Protein AF-A0A1B2HDU0-F1 (afdb_monomer_lite)

Foldseek 3Di:
DDDADWDKDKDDLVRLCVCLVLVLVQQCVVDVDPPSNVPNCPSVCSSVDPAKMWMWIADPPGTPDIDIDGDDPCPPPPCPVVVVVVVPPDPPPPDD

Secondary structure (DSSP, 8-state):
------EEEEEEHHHHHHTHHHHHHHHHHH--STTGGG-TTHHHHGGGSTT-EEEEEE-SS-EEEEEEE---SS-PPTTHHHHHHHHTSPPP----

Radius of gyration: 18.79 Å; chains: 1; bounding box: 38×41×49 Å

Sequence (96 aa):
MRMHEYDLAAVDALQLASLVTPLESFDRRCFVDPPWHEQEDRFAACPAVPGVYGTVAWNRDAVGSVGFGWLDADEVPEGAFSAHVSARSIPPNTSC

pLDDT: mean 71.16, std 14.08, range [42.53, 91.12]

Structure (mmCIF, N/CA/C/O backbone):
data_AF-A0A1B2HDU0-F1
#
_entry.id   AF-A0A1B2HDU0-F1
#
loop_
_atom_site.group_PDB
_atom_site.id
_atom_site.type_symbol
_atom_site.label_atom_id
_atom_site.label_alt_id
_atom_site.label_comp_id
_atom_site.label_asym_id
_atom_site.label_entity_id
_atom_site.label_seq_id
_atom_site.pdbx_PDB_ins_code
_atom_site.Cartn_x
_atom_site.Cartn_y
_atom_site.Cartn_z
_atom_site.occupancy
_atom_site.B_iso_or_equiv
_atom_site.auth_seq_id
_atom_site.auth_comp_id
_atom_site.auth_asym_id
_atom_site.auth_atom_id
_atom_site.pdbx_PDB_model_num
ATOM 1 N N . MET A 1 1 ? -16.768 -24.109 1.019 1.00 44.28 1 MET A N 1
ATOM 2 C CA . MET A 1 1 ? -15.836 -22.964 0.971 1.00 44.28 1 MET A CA 1
ATOM 3 C C . MET A 1 1 ? -16.691 -21.706 0.915 1.00 44.28 1 MET A C 1
ATOM 5 O O . MET A 1 1 ? -17.429 -21.564 -0.049 1.00 44.28 1 MET A O 1
ATOM 9 N N . ARG A 1 2 ? -16.748 -20.889 1.978 1.00 53.22 2 ARG A N 1
ATOM 10 C CA . ARG A 1 2 ? -17.481 -19.612 1.916 1.00 53.22 2 ARG A CA 1
ATOM 11 C C . ARG A 1 2 ? -16.563 -18.603 1.240 1.00 53.22 2 ARG A C 1
ATOM 13 O O . ARG A 1 2 ? -15.441 -18.418 1.698 1.00 53.22 2 ARG A O 1
ATOM 20 N N . MET A 1 3 ? -17.020 -18.007 0.146 1.00 55.66 3 MET A N 1
ATOM 21 C CA . MET A 1 3 ? -16.384 -16.816 -0.402 1.00 55.66 3 MET A CA 1
ATOM 22 C C . MET A 1 3 ? -16.591 -15.709 0.631 1.00 55.66 3 MET A C 1
ATOM 24 O O . MET A 1 3 ? -17.730 -15.362 0.935 1.00 55.66 3 MET A O 1
ATOM 28 N N . HIS A 1 4 ? -15.508 -15.241 1.243 1.00 67.00 4 HIS A N 1
ATOM 29 C CA . HIS A 1 4 ? -15.566 -14.011 2.017 1.00 67.00 4 HIS A CA 1
ATOM 30 C C . HIS A 1 4 ? -15.794 -12.875 1.022 1.00 67.00 4 HIS A C 1
ATOM 32 O O . HIS A 1 4 ? -15.088 -12.789 0.019 1.00 67.00 4 HIS A O 1
ATOM 38 N N . GLU A 1 5 ? -16.819 -12.067 1.261 1.00 84.12 5 GLU A N 1
ATOM 39 C CA . GLU A 1 5 ? -17.076 -10.869 0.470 1.00 84.12 5 GLU A CA 1
ATOM 40 C C . GLU A 1 5 ? -15.972 -9.857 0.787 1.00 84.12 5 GLU A C 1
ATOM 42 O O . GLU A 1 5 ? -15.687 -9.597 1.960 1.00 84.12 5 GLU A O 1
ATOM 47 N N . TYR A 1 6 ? -15.294 -9.377 -0.254 1.00 84.50 6 TYR A N 1
ATOM 48 C CA . TYR A 1 6 ? -14.262 -8.355 -0.152 1.00 84.50 6 TYR A CA 1
ATOM 49 C C . TYR A 1 6 ? -14.786 -7.078 -0.797 1.00 84.50 6 TYR A C 1
ATOM 51 O O . TYR A 1 6 ? -15.231 -7.105 -1.945 1.00 84.50 6 TYR A O 1
ATOM 59 N N . ASP A 1 7 ? -14.686 -5.972 -0.072 1.00 89.06 7 ASP A N 1
ATOM 60 C CA . ASP A 1 7 ? -14.901 -4.639 -0.609 1.00 89.06 7 ASP A CA 1
ATOM 61 C C . ASP A 1 7 ? -13.626 -4.187 -1.320 1.00 89.06 7 ASP A C 1
ATOM 63 O O . ASP A 1 7 ? -12.522 -4.346 -0.792 1.00 89.06 7 ASP A O 1
ATOM 67 N N . LEU A 1 8 ? -13.782 -3.615 -2.513 1.00 90.88 8 LEU A N 1
ATOM 68 C CA . LEU A 1 8 ? -12.689 -3.028 -3.279 1.00 90.88 8 LEU A CA 1
ATOM 69 C C . LEU A 1 8 ? -12.789 -1.505 -3.204 1.00 90.88 8 LEU A C 1
ATOM 71 O O . LEU A 1 8 ? -13.796 -0.927 -3.617 1.00 90.88 8 LEU A O 1
ATOM 75 N N . ALA A 1 9 ? -11.735 -0.858 -2.718 1.00 90.00 9 ALA A N 1
ATOM 76 C CA . ALA A 1 9 ? -11.659 0.593 -2.632 1.00 90.00 9 ALA A CA 1
ATOM 77 C C . ALA A 1 9 ? -10.400 1.117 -3.322 1.00 90.00 9 ALA A C 1
ATOM 79 O O . ALA A 1 9 ? -9.317 0.544 -3.184 1.00 90.00 9 ALA A O 1
ATOM 80 N N . ALA A 1 10 ? -10.547 2.230 -4.044 1.00 91.06 10 ALA A N 1
ATOM 81 C CA . ALA A 1 10 ? -9.410 3.051 -4.431 1.00 91.06 10 ALA A CA 1
ATOM 82 C C . ALA A 1 10 ? -8.897 3.796 -3.193 1.00 91.06 10 ALA A C 1
ATOM 84 O O . ALA A 1 10 ? -9.697 4.300 -2.402 1.00 91.06 10 ALA A O 1
ATOM 85 N N . VAL A 1 11 ? -7.578 3.847 -3.033 1.00 87.75 11 VAL A N 1
ATOM 86 C CA . VAL A 1 11 ? -6.915 4.509 -1.909 1.00 87.75 11 VAL A CA 1
ATOM 87 C C . VAL A 1 11 ? -5.857 5.482 -2.408 1.00 87.75 11 VAL A C 1
ATOM 89 O O . VAL A 1 11 ? -5.126 5.190 -3.357 1.00 87.75 11 VAL A O 1
ATOM 92 N N . ASP A 1 12 ? -5.780 6.640 -1.763 1.00 87.00 12 ASP A N 1
ATOM 93 C CA . ASP A 1 12 ? -4.675 7.581 -1.930 1.00 87.00 12 ASP A CA 1
ATOM 94 C C . ASP A 1 12 ? -3.506 7.259 -0.979 1.00 87.00 12 ASP A C 1
ATOM 96 O O . ASP A 1 12 ? -3.562 6.332 -0.164 1.00 87.00 12 ASP A O 1
ATOM 100 N N . ALA A 1 13 ? -2.427 8.038 -1.077 1.00 82.62 13 ALA A N 1
ATOM 101 C CA . ALA A 1 13 ? -1.242 7.886 -0.238 1.00 82.62 13 ALA A CA 1
ATOM 102 C C . ALA A 1 13 ? -1.539 7.964 1.275 1.00 82.62 13 ALA A C 1
ATOM 104 O O . ALA A 1 13 ? -0.928 7.236 2.059 1.00 82.62 13 ALA A O 1
ATOM 105 N N . LEU A 1 14 ? -2.483 8.814 1.698 1.00 84.56 14 LEU A N 1
ATOM 106 C CA . LEU A 1 14 ? -2.836 8.991 3.109 1.00 84.56 14 LEU A CA 1
ATOM 107 C C . LEU A 1 14 ? -3.627 7.787 3.628 1.00 84.56 14 LEU A C 1
ATOM 109 O O . LEU A 1 14 ? -3.366 7.278 4.719 1.00 84.56 14 LEU A O 1
ATOM 113 N N . GLN A 1 15 ? -4.577 7.307 2.834 1.00 87.06 15 GLN A N 1
ATOM 114 C CA . GLN A 1 15 ? -5.351 6.116 3.148 1.00 87.06 15 GLN A CA 1
ATOM 115 C C . GLN A 1 15 ? -4.450 4.881 3.176 1.00 87.06 15 GLN A C 1
ATOM 117 O O . GLN A 1 15 ? -4.554 4.083 4.104 1.00 87.06 15 GLN A O 1
ATOM 122 N N . LEU A 1 16 ? -3.503 4.759 2.243 1.00 83.00 16 LEU A N 1
ATOM 123 C CA . LEU A 1 16 ? -2.517 3.679 2.237 1.00 83.00 16 LEU A CA 1
ATOM 124 C C . LEU A 1 16 ? -1.619 3.722 3.488 1.00 83.00 16 LEU A C 1
ATOM 126 O O . LEU A 1 16 ? -1.365 2.679 4.089 1.00 83.00 16 LEU A O 1
ATOM 130 N N . ALA A 1 17 ? -1.228 4.918 3.948 1.00 82.75 17 ALA A N 1
ATOM 131 C CA . ALA A 1 17 ? -0.485 5.108 5.199 1.00 82.75 17 ALA A CA 1
ATOM 132 C C . ALA A 1 17 ? -1.233 4.556 6.420 1.00 82.75 17 ALA A C 1
ATOM 134 O O . ALA A 1 17 ? -0.640 3.932 7.298 1.00 82.75 17 ALA A O 1
ATOM 135 N N . SER A 1 18 ? -2.553 4.756 6.471 1.00 85.25 18 SER A N 1
ATOM 136 C CA . SER A 1 18 ? -3.380 4.246 7.571 1.00 85.25 18 SER A CA 1
ATOM 137 C C . SER A 1 18 ? -3.493 2.714 7.590 1.00 85.25 18 SER A C 1
ATOM 139 O O . SER A 1 18 ? -3.895 2.136 8.598 1.00 85.25 18 SER A O 1
ATOM 141 N N . LEU A 1 19 ? -3.107 2.052 6.493 1.00 84.12 19 LEU A N 1
ATOM 142 C CA . LEU A 1 19 ? -3.205 0.608 6.297 1.00 84.12 19 LEU A CA 1
ATOM 143 C C . LEU A 1 19 ? -1.863 -0.119 6.461 1.00 84.12 19 LEU A C 1
ATOM 145 O O . LEU A 1 19 ? -1.806 -1.322 6.226 1.00 84.12 19 LEU A O 1
ATOM 149 N N . VAL A 1 20 ? -0.794 0.553 6.895 1.00 82.12 20 VAL A N 1
ATOM 150 C CA . VAL A 1 20 ? 0.546 -0.055 7.028 1.00 82.12 20 VAL A CA 1
ATOM 151 C C . VAL A 1 20 ? 0.519 -1.339 7.869 1.00 82.12 20 VAL A C 1
ATOM 153 O O . VAL A 1 20 ? 0.903 -2.397 7.381 1.00 82.12 20 VAL A O 1
ATOM 156 N N . THR A 1 21 ? -0.041 -1.307 9.081 1.00 83.12 21 THR A N 1
ATOM 157 C CA . THR A 1 21 ? -0.119 -2.492 9.959 1.00 83.12 21 THR A CA 1
ATOM 158 C C . THR A 1 21 ? -0.914 -3.670 9.361 1.00 83.12 21 THR A C 1
ATOM 160 O O . THR A 1 21 ? -0.426 -4.809 9.400 1.00 83.12 21 THR A O 1
ATOM 163 N N . PRO A 1 22 ? -2.130 -3.479 8.803 1.00 85.94 22 PRO A N 1
ATOM 164 C CA . PRO A 1 22 ? -2.832 -4.583 8.150 1.00 85.94 22 PRO A CA 1
ATOM 165 C C . PRO A 1 22 ? -2.138 -5.072 6.867 1.00 85.94 22 PRO A C 1
ATOM 167 O O . PRO A 1 22 ? -2.227 -6.264 6.565 1.00 85.94 22 PRO A O 1
ATOM 170 N N . LEU A 1 23 ? -1.416 -4.208 6.146 1.00 81.62 23 LEU A N 1
ATOM 171 C CA . LEU A 1 23 ? -0.629 -4.585 4.966 1.00 81.62 23 LEU A CA 1
ATOM 172 C C . LEU A 1 23 ? 0.607 -5.412 5.324 1.00 81.62 23 LEU A C 1
ATOM 174 O O . LEU A 1 23 ? 0.835 -6.441 4.697 1.00 81.62 23 LEU A O 1
ATOM 178 N N . GLU A 1 24 ? 1.338 -5.056 6.378 1.00 80.06 24 GLU A N 1
ATOM 179 C CA . GLU A 1 24 ? 2.432 -5.875 6.920 1.00 80.06 24 GLU A CA 1
ATOM 180 C C . GLU A 1 24 ? 1.936 -7.261 7.352 1.00 80.06 24 GLU A C 1
ATOM 182 O O . GLU A 1 24 ? 2.564 -8.284 7.081 1.00 80.06 24 GLU A O 1
ATOM 187 N N . SER A 1 25 ? 0.765 -7.313 7.994 1.00 81.25 25 SER A N 1
ATOM 188 C CA . SER A 1 25 ? 0.138 -8.574 8.411 1.00 81.25 25 SER A CA 1
ATOM 189 C C . SER A 1 25 ? -0.303 -9.428 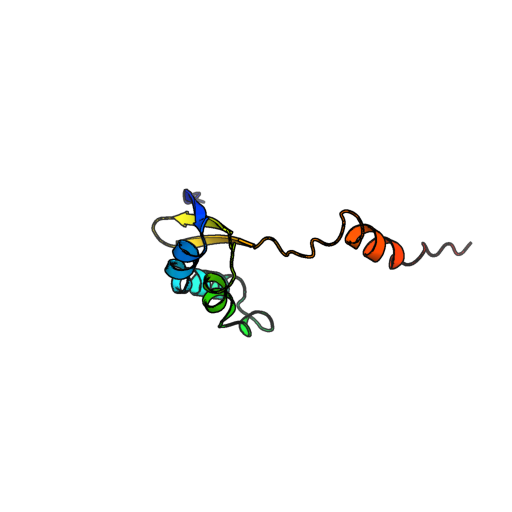7.217 1.00 81.25 25 SER A C 1
ATOM 191 O O . SER A 1 25 ? -0.291 -10.659 7.278 1.00 81.25 25 SER A O 1
ATOM 193 N N . PHE A 1 26 ? -0.725 -8.798 6.120 1.00 82.50 26 PHE A N 1
ATOM 194 C CA . PHE A 1 26 ? -0.994 -9.478 4.857 1.00 82.50 26 PHE A CA 1
ATOM 195 C C . PHE A 1 26 ? 0.295 -9.992 4.205 1.00 82.50 26 PHE A C 1
ATOM 197 O O . PHE A 1 26 ? 0.347 -11.157 3.813 1.00 82.50 26 PHE A O 1
ATOM 204 N N . ASP A 1 27 ? 1.339 -9.171 4.168 1.00 78.31 27 ASP A N 1
ATOM 205 C CA . ASP A 1 27 ? 2.618 -9.496 3.547 1.00 78.31 27 ASP A CA 1
ATOM 206 C C . ASP A 1 27 ? 3.306 -10.691 4.221 1.00 78.31 27 ASP A C 1
ATOM 208 O O . ASP A 1 27 ? 3.623 -11.667 3.543 1.00 78.31 27 ASP A O 1
ATOM 212 N N . ARG A 1 28 ? 3.378 -10.716 5.561 1.00 76.00 28 ARG A N 1
ATOM 213 C CA . ARG A 1 28 ? 3.912 -11.863 6.328 1.00 76.00 28 ARG A CA 1
ATOM 214 C C . ARG A 1 28 ? 3.191 -13.182 6.043 1.00 76.00 28 ARG A C 1
ATOM 216 O O . ARG A 1 28 ? 3.792 -14.246 6.144 1.00 76.00 28 ARG A O 1
ATOM 223 N N . ARG A 1 29 ? 1.894 -13.140 5.711 1.00 76.44 29 ARG A N 1
ATOM 224 C CA . ARG A 1 29 ? 1.123 -14.343 5.340 1.00 76.44 29 ARG A CA 1
ATOM 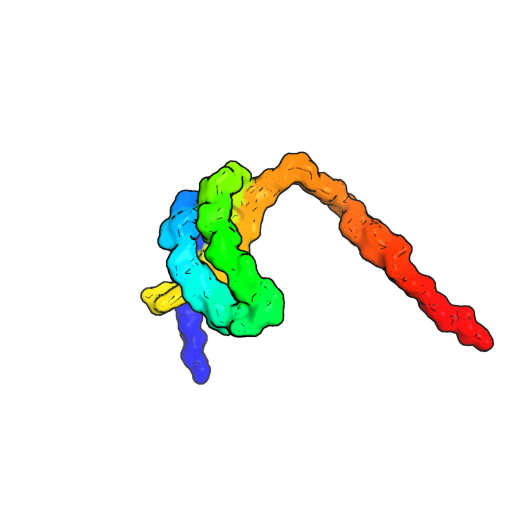225 C C . ARG A 1 29 ? 1.427 -14.811 3.919 1.00 76.44 29 ARG A C 1
ATOM 227 O O . ARG A 1 29 ? 1.326 -16.004 3.653 1.00 76.44 29 ARG A O 1
ATOM 234 N N . CYS A 1 30 ? 1.755 -13.887 3.019 1.00 74.25 30 CYS A N 1
ATOM 235 C CA . CYS A 1 30 ? 2.037 -14.188 1.616 1.00 74.25 30 CYS A CA 1
ATOM 236 C C . CYS A 1 30 ? 3.499 -14.585 1.385 1.00 74.25 30 CYS A C 1
ATOM 238 O O . CYS A 1 30 ? 3.785 -15.376 0.490 1.00 74.25 30 CYS A O 1
ATOM 240 N N . PHE A 1 31 ? 4.411 -14.059 2.200 1.00 70.88 31 PHE A N 1
ATOM 241 C CA . PHE A 1 31 ? 5.849 -14.127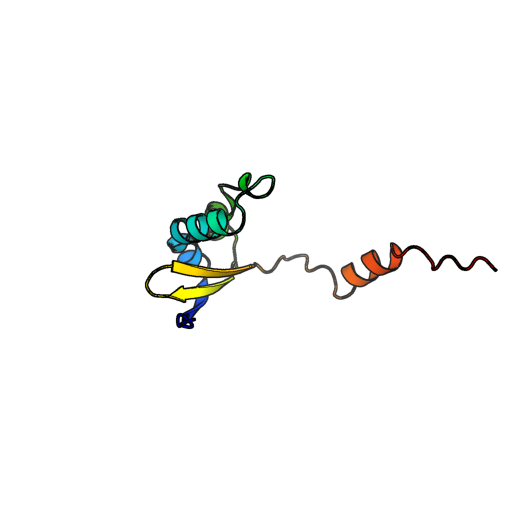 1.984 1.00 70.88 31 PHE A CA 1
ATOM 242 C C . PHE A 1 31 ? 6.565 -14.603 3.250 1.00 70.88 31 PHE A C 1
ATOM 244 O O . PHE A 1 31 ? 7.254 -13.839 3.913 1.00 70.88 31 PHE A O 1
ATOM 251 N N . VAL A 1 32 ? 6.363 -15.877 3.597 1.00 63.09 32 VAL A N 1
ATOM 252 C CA . VAL A 1 32 ? 6.824 -16.481 4.863 1.00 63.09 32 VAL A CA 1
ATOM 253 C C . VAL A 1 32 ? 8.349 -16.688 4.914 1.00 63.09 32 VAL A C 1
ATOM 255 O O . VAL A 1 32 ? 8.916 -16.662 6.002 1.00 63.09 32 VAL A O 1
ATOM 258 N N . ASP A 1 33 ? 9.022 -16.828 3.763 1.00 59.88 33 ASP A N 1
ATOM 259 C CA . ASP A 1 33 ? 10.461 -17.124 3.680 1.00 59.88 33 ASP A CA 1
ATOM 260 C C . ASP A 1 33 ? 11.265 -16.036 2.924 1.00 59.88 33 ASP A C 1
ATOM 262 O O . ASP A 1 33 ? 10.746 -15.415 1.985 1.00 59.88 33 ASP A O 1
ATOM 266 N N . PRO A 1 34 ? 12.549 -15.807 3.280 1.00 54.94 34 PRO A N 1
ATOM 267 C CA . PRO A 1 34 ? 13.450 -14.900 2.562 1.00 54.94 34 PRO A CA 1
ATOM 268 C C . PRO A 1 34 ? 13.572 -15.241 1.065 1.00 54.94 34 PRO A C 1
ATOM 270 O O . PRO A 1 34 ? 13.449 -16.410 0.687 1.00 54.94 34 PRO A O 1
ATOM 273 N N . PRO A 1 35 ? 13.857 -14.255 0.191 1.00 54.56 35 PRO A N 1
ATOM 274 C CA . PRO A 1 35 ? 14.341 -12.895 0.486 1.00 54.56 35 PRO A CA 1
ATOM 275 C C . PRO A 1 35 ? 13.230 -11.846 0.676 1.00 54.56 35 PRO A C 1
ATOM 277 O O . PRO A 1 35 ? 13.500 -10.672 0.907 1.00 54.56 35 PRO A O 1
ATOM 280 N N . TRP A 1 36 ? 11.965 -12.249 0.573 1.00 56.62 36 TRP A N 1
ATOM 281 C CA . TRP A 1 36 ? 10.815 -11.336 0.537 1.00 56.62 36 TRP A CA 1
ATOM 282 C C . TRP A 1 36 ? 10.528 -10.643 1.881 1.00 56.62 36 TRP A C 1
ATOM 284 O O . TRP A 1 36 ? 9.891 -9.593 1.918 1.00 56.62 36 TRP A O 1
ATOM 294 N N . HIS A 1 37 ? 11.045 -11.211 2.972 1.00 52.78 37 HIS A N 1
ATOM 295 C CA . HIS A 1 37 ? 10.873 -10.731 4.343 1.00 52.78 37 HIS A CA 1
ATOM 296 C C . HIS A 1 37 ? 11.793 -9.543 4.708 1.00 52.78 37 HIS A C 1
ATOM 298 O O . HIS A 1 37 ? 11.623 -8.951 5.767 1.00 52.78 37 HIS A O 1
ATOM 304 N N . GLU A 1 38 ? 12.761 -9.181 3.853 1.00 53.50 38 GLU A N 1
ATOM 305 C CA . GLU A 1 38 ? 13.781 -8.155 4.153 1.00 53.50 38 GLU A CA 1
ATOM 306 C C . GLU A 1 38 ? 13.327 -6.710 3.867 1.00 53.50 38 GLU A C 1
ATOM 308 O O . GLU A 1 38 ? 14.062 -5.766 4.147 1.00 53.50 38 GLU A O 1
ATOM 313 N N . GLN A 1 39 ? 12.118 -6.501 3.333 1.00 59.12 39 GLN A N 1
ATOM 314 C CA . GLN A 1 39 ? 11.564 -5.159 3.104 1.00 59.12 39 GLN A CA 1
ATOM 315 C C . GLN A 1 39 ? 10.536 -4.762 4.171 1.00 59.12 39 GLN A C 1
ATOM 317 O O . GLN A 1 39 ? 9.398 -4.416 3.834 1.00 59.12 39 GLN A O 1
ATOM 322 N N . GLU A 1 40 ? 10.933 -4.816 5.446 1.00 55.94 40 GLU A N 1
ATOM 323 C CA . GLU A 1 40 ? 10.078 -4.451 6.591 1.00 55.94 40 GLU A CA 1
ATOM 324 C C . GLU A 1 40 ? 9.509 -3.020 6.480 1.00 55.94 40 GLU A C 1
ATOM 326 O O . GLU A 1 40 ? 8.429 -2.757 6.996 1.00 55.94 40 GLU A O 1
ATOM 331 N N . ASP A 1 41 ? 10.135 -2.141 5.687 1.00 62.91 41 ASP A N 1
ATOM 332 C CA . ASP A 1 41 ? 9.749 -0.729 5.559 1.00 62.91 41 ASP A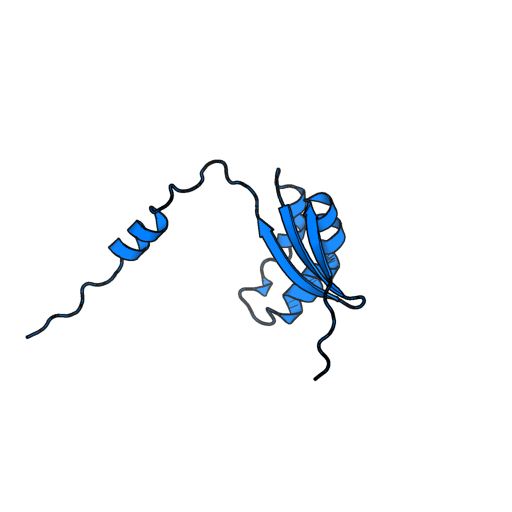 CA 1
ATOM 333 C C . ASP A 1 41 ? 9.026 -0.351 4.250 1.00 62.91 41 ASP A C 1
ATOM 335 O O . ASP A 1 41 ? 8.737 0.829 4.022 1.00 62.91 41 ASP A O 1
ATOM 339 N N . ARG A 1 42 ? 8.700 -1.305 3.359 1.00 66.25 42 ARG A N 1
ATOM 340 C CA . ARG A 1 42 ? 8.163 -0.953 2.022 1.00 66.25 42 ARG A CA 1
ATOM 341 C C . ARG A 1 42 ? 6.869 -0.138 2.089 1.00 66.25 42 ARG A C 1
ATOM 343 O O . ARG A 1 42 ? 6.664 0.776 1.295 1.00 66.25 42 ARG A O 1
ATOM 350 N N . PHE A 1 43 ? 6.002 -0.452 3.052 1.00 68.50 43 PHE A N 1
ATOM 351 C CA . PHE A 1 43 ? 4.718 0.228 3.218 1.00 68.50 43 PHE A CA 1
ATOM 352 C C . PHE A 1 43 ? 4.864 1.548 3.979 1.00 68.50 43 PHE A C 1
ATOM 354 O O . PHE A 1 43 ? 4.128 2.487 3.692 1.00 68.50 43 PHE A O 1
ATOM 361 N N . ALA A 1 44 ? 5.844 1.657 4.882 1.00 67.56 44 ALA A N 1
ATOM 362 C CA . ALA A 1 44 ? 6.138 2.891 5.609 1.00 67.56 44 ALA A CA 1
ATOM 363 C C . ALA A 1 44 ? 6.678 4.001 4.688 1.00 67.56 44 ALA A C 1
ATOM 365 O O . ALA A 1 44 ? 6.441 5.181 4.941 1.00 67.56 44 ALA A O 1
ATOM 366 N N . ALA A 1 45 ? 7.356 3.635 3.594 1.00 67.81 45 ALA A N 1
ATOM 367 C CA . ALA A 1 45 ? 7.868 4.583 2.602 1.00 67.81 45 ALA A CA 1
ATOM 368 C C . ALA A 1 45 ? 6.802 5.088 1.606 1.00 67.81 45 ALA A C 1
ATOM 370 O O . ALA A 1 45 ? 6.954 6.169 1.038 1.00 67.81 45 ALA A O 1
ATOM 371 N N . CYS A 1 46 ? 5.708 4.344 1.401 1.00 67.69 46 CYS A N 1
ATOM 372 C CA . CYS A 1 46 ? 4.683 4.663 0.397 1.00 67.69 46 CYS A CA 1
ATOM 373 C C . CYS A 1 46 ? 4.009 6.043 0.562 1.00 67.69 46 CYS A C 1
ATOM 375 O O . CYS A 1 46 ? 3.821 6.722 -0.446 1.00 67.69 46 CYS A O 1
ATOM 377 N N . PRO A 1 47 ? 3.672 6.517 1.779 1.00 67.38 47 PRO A N 1
ATOM 378 C CA . PRO A 1 47 ? 3.025 7.819 1.970 1.00 67.38 47 PRO A CA 1
ATOM 379 C C . PRO A 1 47 ? 3.915 9.007 1.597 1.00 67.38 47 PRO A C 1
ATOM 381 O O . PRO A 1 47 ? 3.414 10.105 1.364 1.00 67.38 47 PRO A O 1
ATOM 384 N N . ALA A 1 48 ? 5.235 8.801 1.569 1.00 69.25 48 ALA A N 1
ATOM 385 C CA . ALA A 1 48 ? 6.207 9.832 1.232 1.00 69.25 48 ALA A CA 1
ATOM 386 C C . ALA A 1 48 ? 6.401 9.998 -0.284 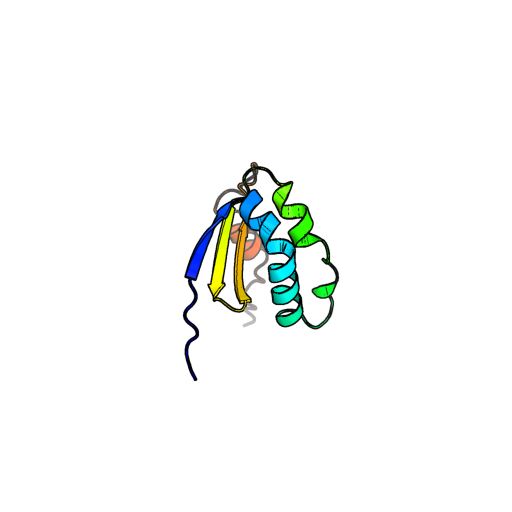1.00 69.25 48 ALA A C 1
ATOM 388 O O . ALA A 1 48 ? 7.021 10.975 -0.704 1.00 69.25 48 ALA A O 1
ATOM 389 N N . VAL A 1 49 ? 5.881 9.076 -1.104 1.00 70.00 49 VAL A N 1
ATOM 390 C CA . VAL A 1 49 ? 5.987 9.146 -2.565 1.00 70.00 49 VAL A CA 1
ATOM 391 C C . VAL A 1 49 ? 4.830 9.995 -3.120 1.00 70.00 49 VAL A C 1
ATOM 393 O O . VAL A 1 49 ? 3.659 9.635 -2.960 1.00 70.00 49 VAL A O 1
ATOM 396 N N . PRO A 1 50 ? 5.116 11.140 -3.770 1.00 70.44 50 PRO A N 1
ATOM 397 C CA . PRO A 1 50 ? 4.079 11.983 -4.352 1.00 70.44 50 PRO A CA 1
ATOM 398 C C . PRO A 1 50 ? 3.306 11.246 -5.448 1.00 70.44 50 PRO A C 1
ATOM 400 O O . PRO A 1 50 ? 3.897 10.600 -6.308 1.00 70.44 50 PRO A O 1
ATOM 403 N N . GLY A 1 51 ? 1.979 11.375 -5.444 1.00 76.56 51 GLY A N 1
ATOM 404 C CA . GLY A 1 51 ? 1.136 10.792 -6.490 1.00 76.56 51 GLY A CA 1
ATOM 405 C C . GLY A 1 51 ? 0.948 9.277 -6.390 1.00 76.56 51 GLY A C 1
ATOM 406 O O . GLY A 1 51 ? 0.542 8.672 -7.378 1.00 76.56 51 GLY A O 1
ATOM 407 N N . VAL A 1 52 ? 1.211 8.664 -5.229 1.00 81.88 52 VAL A N 1
ATOM 408 C CA . VAL A 1 52 ? 0.820 7.268 -4.995 1.00 81.88 52 VAL A CA 1
ATOM 409 C C . VAL A 1 52 ? -0.696 7.133 -4.966 1.00 81.88 52 VAL A C 1
ATOM 411 O O . VAL A 1 52 ? -1.394 7.846 -4.241 1.00 81.88 52 VAL A O 1
ATOM 414 N N . TYR A 1 53 ? -1.187 6.164 -5.727 1.00 84.44 53 TYR A N 1
ATOM 415 C CA . TYR A 1 53 ? -2.565 5.704 -5.720 1.00 84.44 53 TYR A CA 1
ATOM 416 C C . TYR A 1 53 ? -2.592 4.179 -5.773 1.00 84.44 53 TYR A C 1
ATOM 418 O O . TYR A 1 53 ? -1.663 3.525 -6.255 1.00 84.4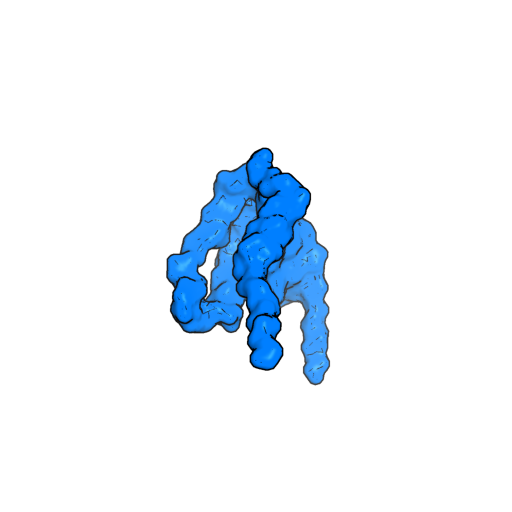4 53 TYR A O 1
ATOM 426 N N . GLY A 1 54 ? -3.667 3.589 -5.273 1.00 87.25 54 GLY A N 1
ATOM 427 C CA . GLY A 1 54 ? -3.803 2.147 -5.274 1.00 87.25 54 GLY A CA 1
ATOM 428 C C . GLY A 1 54 ? -5.228 1.666 -5.127 1.00 87.25 54 GLY A C 1
ATOM 429 O O . GLY A 1 54 ? -6.189 2.431 -5.093 1.00 87.25 54 GLY A O 1
ATOM 430 N N . THR A 1 55 ? -5.341 0.353 -5.037 1.00 91.00 55 THR A N 1
ATOM 431 C CA . THR A 1 55 ? -6.563 -0.384 -4.765 1.00 91.00 55 THR A CA 1
ATOM 432 C C . THR A 1 55 ? -6.290 -1.379 -3.652 1.00 91.00 55 THR A C 1
ATOM 434 O O . THR A 1 55 ? -5.249 -2.042 -3.622 1.00 91.00 55 THR A O 1
ATOM 437 N N . VAL A 1 56 ? -7.226 -1.471 -2.718 1.00 90.00 56 VAL A N 1
ATOM 438 C CA . VAL A 1 56 ? -7.178 -2.426 -1.613 1.00 90.00 56 VAL A CA 1
ATOM 439 C C . VAL A 1 56 ? -8.461 -3.235 -1.644 1.00 90.00 56 VAL A C 1
ATOM 441 O O . VAL A 1 56 ? -9.548 -2.668 -1.753 1.00 90.00 56 VAL A O 1
ATOM 444 N N . ALA A 1 57 ? -8.323 -4.556 -1.541 1.00 91.12 57 ALA A N 1
ATOM 445 C CA . ALA A 1 57 ? -9.438 -5.444 -1.256 1.00 91.12 57 ALA A CA 1
ATOM 446 C C . ALA A 1 57 ? -9.377 -5.847 0.218 1.00 91.12 57 ALA A C 1
ATOM 448 O O . ALA A 1 57 ? -8.397 -6.456 0.663 1.00 91.12 57 ALA A O 1
ATOM 449 N N . TRP A 1 58 ? -10.418 -5.530 0.981 1.00 89.12 58 TRP A N 1
ATOM 450 C CA . TRP A 1 58 ? -10.511 -5.874 2.399 1.00 89.12 58 TRP A CA 1
ATOM 451 C C . TRP A 1 58 ? -11.865 -6.481 2.736 1.00 89.12 58 TRP A C 1
ATOM 453 O O . TRP A 1 58 ? -12.826 -6.369 1.986 1.00 89.12 58 TRP A O 1
ATOM 463 N N . ASN A 1 59 ? -11.954 -7.114 3.893 1.00 86.56 59 ASN A N 1
ATOM 464 C CA . ASN A 1 59 ? -13.219 -7.430 4.538 1.00 86.56 59 ASN A CA 1
ATOM 465 C C . ASN A 1 59 ? -13.163 -6.948 5.997 1.00 86.56 59 ASN A C 1
ATOM 467 O O . ASN A 1 59 ? -12.207 -6.280 6.393 1.00 86.56 59 ASN A O 1
ATOM 471 N N . ARG A 1 60 ? -14.171 -7.283 6.813 1.00 80.19 60 ARG A N 1
ATOM 472 C CA . ARG A 1 60 ? -14.210 -6.871 8.232 1.00 80.19 60 ARG A CA 1
ATOM 473 C C . ARG A 1 60 ? -12.998 -7.321 9.049 1.00 80.19 60 ARG A C 1
ATOM 475 O O . ARG A 1 60 ? -12.701 -6.689 10.057 1.00 80.19 60 ARG A O 1
ATOM 482 N N . ASP A 1 61 ? -12.337 -8.394 8.631 1.00 81.88 61 ASP A N 1
ATOM 483 C CA . ASP A 1 61 ? -11.342 -9.090 9.438 1.00 81.88 61 ASP A CA 1
ATOM 484 C C . ASP A 1 61 ? -9.907 -8.869 8.931 1.00 81.88 61 ASP A C 1
ATOM 486 O O . ASP A 1 61 ? -8.964 -8.962 9.715 1.00 81.88 61 ASP A O 1
ATOM 490 N N . ALA A 1 62 ? -9.706 -8.605 7.632 1.00 83.81 62 ALA A N 1
ATOM 491 C CA . ALA A 1 62 ? -8.372 -8.481 7.048 1.00 83.81 62 ALA A CA 1
ATOM 492 C C . ALA A 1 62 ? -8.331 -7.815 5.662 1.00 83.81 62 ALA A C 1
ATOM 494 O O . ALA A 1 62 ? -9.289 -7.848 4.887 1.00 83.81 62 ALA A O 1
ATOM 495 N N . VAL A 1 63 ? -7.135 -7.339 5.298 1.00 86.81 63 VAL A N 1
ATOM 496 C CA . VAL A 1 63 ? -6.758 -7.084 3.901 1.00 86.81 63 VAL A CA 1
ATOM 497 C C . VAL A 1 63 ? -6.494 -8.418 3.196 1.00 86.81 63 VAL A C 1
ATOM 499 O O . VAL A 1 63 ? -5.804 -9.292 3.735 1.00 86.81 63 VAL A O 1
ATOM 502 N N . GLY A 1 64 ? -7.085 -8.575 2.011 1.00 85.25 64 GLY A N 1
ATOM 503 C CA . GLY A 1 64 ? -6.931 -9.735 1.131 1.00 85.25 64 GLY A CA 1
ATOM 504 C C . GLY A 1 64 ? -6.044 -9.475 -0.085 1.00 85.25 64 GLY A C 1
ATOM 505 O O . GLY A 1 64 ? -5.445 -10.416 -0.594 1.00 85.25 64 GLY A O 1
ATOM 506 N N . SER A 1 65 ? -5.935 -8.224 -0.539 1.00 85.50 65 SER A N 1
ATOM 507 C CA . SER A 1 65 ? -4.968 -7.828 -1.566 1.00 85.50 65 SER A CA 1
ATOM 508 C C . SER A 1 65 ? -4.724 -6.325 -1.564 1.00 85.50 65 SER A C 1
ATOM 510 O O . SER A 1 65 ? -5.599 -5.542 -1.189 1.00 85.50 65 SER A O 1
ATOM 512 N N . VAL A 1 66 ? -3.559 -5.925 -2.066 1.00 86.19 66 VAL A N 1
ATOM 513 C CA . VAL A 1 66 ? -3.212 -4.530 -2.334 1.00 86.19 66 VAL A CA 1
ATOM 514 C C . VAL A 1 66 ? -2.497 -4.429 -3.679 1.00 86.19 66 VAL A C 1
ATOM 516 O O . VAL A 1 66 ? -1.677 -5.282 -4.012 1.00 86.19 66 VAL A O 1
ATOM 519 N N . GLY A 1 67 ? -2.798 -3.385 -4.444 1.00 85.44 67 GLY A N 1
ATOM 520 C CA . GLY A 1 67 ? -2.019 -2.971 -5.607 1.00 85.44 67 GLY A CA 1
ATOM 521 C C . GLY A 1 67 ? -1.889 -1.457 -5.598 1.00 85.44 67 GLY A C 1
ATOM 522 O O . GLY A 1 67 ? -2.898 -0.768 -5.519 1.00 85.44 67 GLY A O 1
ATOM 523 N N . PHE A 1 68 ? -0.672 -0.931 -5.643 1.00 84.88 68 PHE A N 1
ATOM 524 C CA . PHE A 1 68 ? -0.414 0.507 -5.618 1.00 84.88 68 PHE A CA 1
ATOM 525 C C . PHE A 1 68 ? 0.738 0.849 -6.554 1.00 84.88 68 PHE A C 1
ATOM 527 O O . PHE A 1 68 ? 1.564 -0.003 -6.881 1.00 84.88 68 PHE A O 1
ATOM 534 N N . GLY A 1 69 ? 0.780 2.104 -6.974 1.00 82.50 69 GLY A N 1
ATOM 535 C CA . GLY A 1 69 ? 1.830 2.641 -7.816 1.00 82.50 69 GLY A CA 1
ATOM 536 C C . GLY A 1 69 ? 1.812 4.158 -7.785 1.00 82.50 69 GLY A C 1
ATOM 537 O O . GLY A 1 69 ? 0.958 4.781 -7.158 1.00 82.50 69 GLY A O 1
ATOM 538 N N . TRP A 1 70 ? 2.776 4.746 -8.465 1.00 83.62 70 TRP A N 1
ATOM 539 C CA . TRP A 1 70 ? 2.870 6.175 -8.709 1.00 83.62 70 TRP A CA 1
ATOM 540 C C . TRP A 1 70 ? 3.194 6.368 -10.185 1.00 83.62 70 TRP A C 1
ATOM 542 O O . TRP A 1 70 ? 3.727 5.468 -10.837 1.00 83.62 70 TRP A O 1
ATOM 552 N N . LEU A 1 71 ? 2.848 7.535 -10.720 1.00 72.75 71 LEU A N 1
ATOM 553 C CA . LEU A 1 71 ? 3.331 7.923 -12.038 1.00 72.75 71 LEU A CA 1
ATOM 554 C C . LEU A 1 71 ? 4.806 8.292 -11.891 1.00 72.75 71 LEU A C 1
ATOM 556 O O . LEU A 1 71 ? 5.131 9.293 -11.252 1.00 72.75 71 LEU A O 1
ATOM 560 N N . ASP A 1 72 ? 5.688 7.460 -12.435 1.00 67.44 72 ASP A N 1
ATOM 561 C CA . ASP A 1 72 ? 7.078 7.851 -12.625 1.00 67.44 72 ASP A CA 1
ATOM 562 C C . ASP A 1 72 ? 7.145 8.863 -13.779 1.00 67.44 72 ASP A C 1
ATOM 564 O O . ASP A 1 72 ? 6.449 8.713 -14.784 1.00 67.44 72 ASP A O 1
ATOM 568 N N . ALA A 1 73 ? 7.936 9.926 -13.622 1.00 58.47 73 ALA A N 1
ATOM 569 C CA . ALA A 1 73 ? 8.082 10.948 -14.660 1.00 58.47 73 ALA A CA 1
ATOM 570 C C . ALA A 1 73 ? 8.810 10.394 -15.898 1.00 58.47 73 ALA A C 1
ATOM 572 O O . ALA A 1 73 ? 8.588 10.878 -17.008 1.00 58.47 73 ALA A O 1
ATOM 573 N N . ASP A 1 74 ? 9.621 9.350 -15.707 1.00 58.41 74 ASP A N 1
ATOM 574 C CA . ASP A 1 74 ? 10.295 8.602 -16.763 1.00 58.41 74 ASP A CA 1
ATOM 575 C C . ASP A 1 74 ? 9.518 7.316 -17.075 1.00 58.41 74 ASP A C 1
ATOM 577 O O . ASP A 1 74 ? 9.994 6.197 -16.870 1.00 58.41 74 ASP A O 1
ATOM 581 N N . GLU A 1 75 ? 8.286 7.457 -17.569 1.00 55.31 75 GLU A N 1
ATOM 582 C CA . GLU A 1 75 ? 7.569 6.317 -18.134 1.00 55.31 75 GLU A CA 1
ATOM 583 C C . GLU A 1 75 ? 8.406 5.770 -19.302 1.00 55.31 75 GLU A C 1
ATOM 585 O O . GLU A 1 75 ? 8.606 6.428 -20.328 1.00 55.31 75 GLU A O 1
ATOM 590 N N . VAL A 1 76 ? 8.980 4.578 -19.114 1.00 56.91 76 VAL A N 1
ATOM 591 C CA . VAL A 1 76 ? 9.733 3.881 -20.158 1.00 56.91 76 VAL A CA 1
ATOM 592 C C . VAL A 1 76 ? 8.815 3.793 -21.379 1.00 56.91 76 VAL A C 1
ATOM 594 O O . VAL A 1 76 ? 7.737 3.209 -21.247 1.00 56.91 76 VAL A O 1
ATOM 597 N N . PRO A 1 77 ? 9.204 4.344 -22.549 1.00 59.56 77 PRO A N 1
ATOM 598 C CA . PRO A 1 77 ? 8.323 4.411 -23.704 1.00 59.56 77 PRO A CA 1
ATOM 599 C C . PRO A 1 77 ? 7.702 3.050 -23.983 1.00 59.56 77 PRO A C 1
ATOM 601 O O . PRO A 1 77 ? 8.408 2.031 -23.979 1.00 59.56 77 PRO A O 1
ATOM 604 N N . GLU A 1 78 ? 6.391 3.038 -24.209 1.00 53.47 78 GLU A N 1
ATOM 605 C CA . GLU A 1 78 ? 5.647 1.823 -24.511 1.00 53.47 78 GLU A CA 1
ATOM 606 C C . GLU A 1 78 ? 6.395 1.021 -25.594 1.00 53.47 78 GLU A C 1
ATOM 608 O O . GLU A 1 78 ? 6.737 1.528 -26.663 1.00 53.47 78 GLU A O 1
ATOM 613 N N . GLY A 1 79 ? 6.749 -0.226 -25.271 1.00 58.59 79 GLY A N 1
ATOM 614 C CA . GLY A 1 79 ? 7.520 -1.103 -26.153 1.00 58.59 79 GLY A CA 1
ATOM 615 C C . GLY A 1 79 ? 9.019 -1.217 -25.860 1.00 58.59 79 GLY A C 1
ATOM 616 O O . GLY A 1 79 ? 9.612 -2.199 -26.298 1.00 58.59 79 GLY A O 1
ATOM 617 N N . ALA A 1 80 ? 9.647 -0.339 -25.071 1.00 62.50 80 ALA A N 1
ATOM 618 C CA . ALA A 1 80 ? 11.073 -0.479 -24.742 1.00 62.50 80 ALA A CA 1
ATOM 619 C C . ALA A 1 80 ? 11.355 -1.694 -23.833 1.00 62.50 80 ALA A C 1
ATOM 621 O O . ALA A 1 80 ? 12.342 -2.403 -24.042 1.00 62.50 80 ALA A O 1
ATOM 622 N N . PHE A 1 81 ? 10.446 -2.021 -22.905 1.00 61.12 81 PHE A N 1
ATOM 623 C CA . PHE A 1 81 ? 10.513 -3.274 -22.142 1.00 61.12 81 PHE A CA 1
ATOM 624 C C . PHE A 1 81 ? 10.337 -4.505 -23.050 1.00 61.12 81 PHE A C 1
ATOM 626 O O . PHE A 1 81 ? 11.160 -5.421 -23.026 1.00 61.12 81 PHE A O 1
ATOM 633 N N . SER A 1 82 ? 9.314 -4.498 -23.916 1.00 60.25 82 SER A N 1
ATOM 634 C CA . SER A 1 82 ? 9.059 -5.589 -24.871 1.00 60.25 82 SER A CA 1
ATOM 635 C C . SER A 1 82 ? 10.233 -5.790 -25.836 1.00 60.25 82 SER A C 1
ATOM 637 O O . SER A 1 82 ? 10.626 -6.924 -26.113 1.00 60.25 82 SER A O 1
ATOM 639 N N . ALA A 1 83 ? 10.842 -4.702 -26.312 1.00 62.09 83 ALA A N 1
ATOM 640 C CA . ALA A 1 83 ? 12.020 -4.728 -27.169 1.00 62.09 83 ALA A CA 1
ATOM 641 C C . ALA A 1 83 ? 13.248 -5.285 -26.435 1.00 62.09 83 ALA A C 1
ATOM 643 O O . ALA A 1 83 ? 13.978 -6.096 -27.001 1.00 62.09 83 ALA A O 1
ATOM 644 N N . HIS A 1 84 ? 13.452 -4.919 -25.165 1.00 62.94 84 HIS A N 1
ATOM 645 C CA . HIS A 1 84 ? 14.560 -5.427 -24.354 1.00 62.94 84 HIS A CA 1
ATOM 646 C C . HIS A 1 84 ? 14.452 -6.938 -24.087 1.00 62.94 84 HIS A C 1
ATOM 648 O O . HIS A 1 84 ? 15.444 -7.660 -24.201 1.00 62.94 84 HIS A O 1
ATOM 654 N N . VAL A 1 85 ? 13.248 -7.434 -23.780 1.00 60.72 85 VAL A N 1
ATOM 655 C CA . VAL A 1 85 ? 12.980 -8.873 -23.593 1.00 60.72 85 VAL A CA 1
ATOM 656 C C . VAL A 1 85 ? 13.126 -9.635 -24.915 1.00 60.72 85 VAL A C 1
ATOM 658 O O . VAL A 1 85 ? 13.768 -10.687 -24.962 1.00 60.72 85 VAL A O 1
ATOM 661 N N . SER A 1 86 ? 12.615 -9.074 -26.013 1.00 64.88 86 SER A N 1
ATOM 662 C CA . SER A 1 86 ? 12.728 -9.678 -27.348 1.00 64.88 86 SER A CA 1
ATOM 663 C C . SER A 1 86 ? 14.183 -9.757 -27.824 1.00 64.88 86 SER A C 1
ATOM 665 O O . SER A 1 86 ? 14.595 -10.773 -28.372 1.00 64.88 86 SER A O 1
ATOM 667 N N . ALA A 1 87 ? 15.003 -8.738 -27.549 1.00 60.16 87 ALA A N 1
ATOM 668 C CA . ALA A 1 87 ? 16.424 -8.722 -27.906 1.00 60.16 87 ALA A CA 1
ATOM 669 C C . ALA A 1 87 ? 17.277 -9.727 -27.107 1.00 60.16 87 ALA A C 1
ATOM 671 O O . ALA A 1 87 ? 18.356 -10.111 -27.554 1.00 60.16 87 ALA A O 1
ATOM 672 N N . ARG A 1 88 ? 16.806 -10.163 -25.931 1.00 51.72 88 ARG A N 1
ATOM 673 C CA . ARG A 1 88 ? 17.455 -11.196 -25.101 1.00 51.72 88 ARG A CA 1
ATOM 674 C C . ARG A 1 88 ? 16.899 -12.601 -25.330 1.00 51.72 88 ARG A C 1
ATOM 676 O O . ARG A 1 88 ? 17.356 -13.546 -24.689 1.00 51.72 88 ARG A O 1
ATOM 683 N N . SER A 1 89 ? 15.936 -12.749 -26.237 1.00 48.28 89 SER A N 1
ATOM 684 C CA . SER A 1 89 ? 15.430 -14.058 -26.636 1.00 48.28 89 SER A CA 1
ATOM 685 C C . SER A 1 89 ? 16.526 -14.787 -27.412 1.00 48.28 89 SER A C 1
ATOM 687 O O . SER A 1 89 ? 16.935 -14.359 -28.489 1.00 48.28 89 SER A O 1
ATOM 689 N N . ILE A 1 90 ? 17.041 -15.868 -26.823 1.00 56.34 90 ILE A N 1
ATOM 690 C CA . ILE A 1 90 ? 18.021 -16.766 -27.443 1.00 56.34 90 ILE A CA 1
ATOM 691 C C . ILE A 1 90 ? 17.427 -17.227 -28.785 1.00 56.34 90 ILE A C 1
ATOM 693 O O . ILE A 1 90 ? 16.276 -17.678 -28.788 1.00 56.34 90 ILE A O 1
ATOM 697 N N . PRO A 1 91 ? 18.144 -17.108 -29.921 1.00 47.28 91 PRO A N 1
ATOM 698 C CA . PRO A 1 91 ? 17.611 -17.568 -31.195 1.00 47.28 91 PRO A CA 1
ATOM 699 C C . PRO A 1 91 ? 17.236 -19.051 -31.083 1.00 47.28 91 PRO A C 1
ATOM 701 O O . PRO A 1 91 ? 17.919 -19.800 -30.374 1.00 47.28 91 PRO A O 1
ATOM 704 N N . PRO A 1 92 ? 16.159 -19.499 -31.756 1.00 49.38 92 PRO A N 1
ATOM 705 C CA . PRO A 1 92 ? 15.833 -20.914 -31.787 1.00 49.38 92 PRO A CA 1
ATOM 706 C C . PRO A 1 92 ? 17.066 -21.671 -32.279 1.00 49.38 92 PRO A C 1
ATOM 708 O O . PRO A 1 92 ? 17.659 -21.310 -33.295 1.00 49.38 92 PRO A O 1
ATOM 711 N N . ASN A 1 93 ? 17.480 -22.689 -31.527 1.00 45.66 93 ASN A N 1
ATOM 712 C CA . ASN A 1 93 ? 18.563 -23.579 -31.916 1.00 45.66 93 ASN A CA 1
ATOM 713 C C . ASN A 1 93 ? 18.121 -24.371 -33.158 1.00 45.66 93 ASN A C 1
ATOM 715 O O . ASN A 1 93 ? 17.605 -25.479 -33.047 1.00 45.66 93 ASN A O 1
ATOM 719 N N . THR A 1 94 ? 18.259 -23.787 -34.347 1.00 52.31 94 THR A N 1
ATOM 720 C CA . THR A 1 94 ? 18.169 -24.507 -35.617 1.00 52.31 94 THR A CA 1
ATOM 721 C C . THR A 1 94 ? 19.508 -25.179 -35.873 1.00 52.31 94 THR A C 1
ATOM 723 O O . THR A 1 94 ? 20.369 -24.627 -36.554 1.00 52.31 94 THR A O 1
ATOM 726 N N . SER A 1 95 ? 19.678 -26.369 -35.299 1.00 43.69 95 SER A N 1
ATOM 727 C CA . SER A 1 95 ? 20.633 -27.352 -35.808 1.00 43.69 95 SER A CA 1
ATOM 728 C C . SER A 1 95 ? 19.873 -28.322 -36.717 1.00 43.69 95 SER A C 1
ATOM 730 O O . SER A 1 95 ? 18.925 -28.966 -36.264 1.00 43.69 95 SER A O 1
ATOM 732 N N . CYS A 1 96 ? 20.257 -28.338 -37.997 1.00 42.53 96 CYS A N 1
ATOM 733 C CA . CYS A 1 96 ? 19.901 -29.361 -38.984 1.00 42.53 96 CYS A CA 1
ATOM 734 C C . CYS A 1 96 ? 20.592 -30.696 -38.685 1.00 42.53 96 CYS A C 1
ATOM 736 O O . CYS A 1 96 ? 21.692 -30.663 -38.088 1.00 42.53 96 CYS A O 1
#

Organism: NCBI:txid1586287